Protein AF-A0A8S3EJG2-F1 (afdb_monomer_lite)

InterPro domains:
  IPR016039 Thiolase-like [G3DSA:3.40.47.10] (1-53)
  IPR016039 Thiolase-like [SSF53901] (5-52)
  IPR020616 Thiolase, N-terminal [PF00108] (4-52)

Organism: NCBI:txid392030

Radius of gyration: 17.7 Å; chains: 1; bounding box: 29×39×48 Å

Structure (mmCIF, N/CA/C/O backbone):
data_AF-A0A8S3EJG2-F1
#
_entry.id   AF-A0A8S3EJG2-F1
#
loop_
_atom_site.group_PDB
_atom_site.id
_atom_site.type_symbol
_atom_site.label_atom_id
_atom_site.label_alt_id
_atom_site.label_comp_id
_atom_site.label_asym_id
_atom_site.label_entity_id
_atom_site.label_seq_id
_atom_site.pdbx_PDB_ins_code
_atom_site.Cartn_x
_atom_site.Cartn_y
_atom_site.Cartn_z
_atom_site.occupancy
_atom_site.B_iso_or_equiv
_atom_site.auth_seq_id
_atom_site.auth_comp_id
_atom_site.auth_asym_id
_atom_site.auth_atom_id
_atom_site.pdbx_PDB_model_num
ATOM 1 N N . ALA A 1 1 ? 10.383 -16.696 -20.069 1.00 60.28 1 ALA 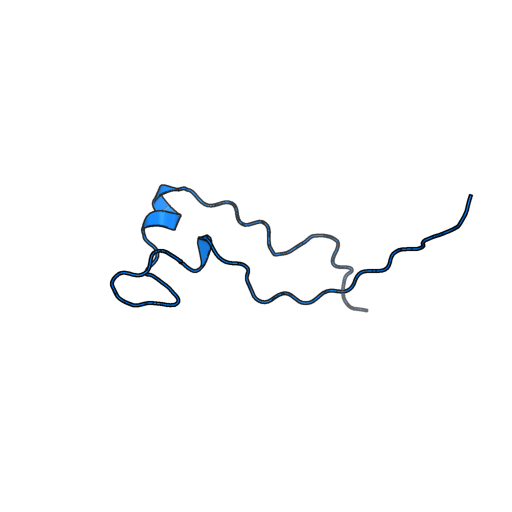A N 1
ATOM 2 C CA . ALA A 1 1 ? 10.401 -15.373 -19.411 1.00 60.28 1 ALA A CA 1
ATOM 3 C C . ALA A 1 1 ? 9.251 -15.341 -18.411 1.00 60.28 1 ALA A C 1
ATOM 5 O O . ALA A 1 1 ? 8.281 -16.042 -18.681 1.00 60.28 1 ALA A O 1
ATOM 6 N N . PRO A 1 2 ? 9.352 -14.635 -17.271 1.00 77.12 2 PRO A N 1
ATOM 7 C CA . PRO A 1 2 ? 8.189 -14.435 -16.409 1.00 77.12 2 PRO A CA 1
ATOM 8 C C . PRO A 1 2 ? 7.076 -13.726 -17.190 1.00 77.12 2 PRO A C 1
ATOM 10 O O . PRO A 1 2 ? 7.364 -12.952 -18.107 1.00 77.12 2 PRO A O 1
ATOM 13 N N . ASP A 1 3 ? 5.825 -14.015 -16.844 1.00 83.00 3 ASP A N 1
ATOM 14 C CA . ASP A 1 3 ? 4.671 -13.363 -17.457 1.00 83.00 3 ASP A CA 1
ATOM 15 C C . ASP A 1 3 ? 4.713 -11.851 -17.212 1.00 83.00 3 ASP A C 1
ATOM 17 O O . ASP A 1 3 ? 5.112 -11.381 -16.143 1.00 83.00 3 ASP A O 1
ATOM 21 N N . ALA A 1 4 ? 4.300 -11.076 -18.214 1.00 87.62 4 ALA A N 1
ATOM 22 C CA . ALA A 1 4 ? 4.241 -9.628 -18.094 1.00 87.62 4 ALA A CA 1
ATOM 23 C C . ALA A 1 4 ? 3.180 -9.223 -17.057 1.00 87.62 4 ALA A C 1
ATOM 25 O O . ALA A 1 4 ? 1.986 -9.482 -17.228 1.00 87.62 4 ALA A O 1
ATOM 26 N N . VAL A 1 5 ? 3.609 -8.544 -15.993 1.00 90.62 5 VAL A N 1
ATOM 27 C CA . VAL A 1 5 ? 2.706 -7.944 -15.006 1.00 90.62 5 VAL A CA 1
ATOM 28 C C . VAL A 1 5 ? 2.192 -6.620 -15.573 1.00 90.62 5 VAL A C 1
ATOM 30 O O . VAL A 1 5 ? 2.965 -5.696 -15.800 1.00 90.62 5 VAL A O 1
ATOM 33 N N . SER A 1 6 ? 0.887 -6.539 -15.838 1.00 92.75 6 SER A N 1
ATOM 34 C CA . SER A 1 6 ? 0.238 -5.381 -16.485 1.00 92.75 6 SER A CA 1
ATOM 35 C C . SER A 1 6 ?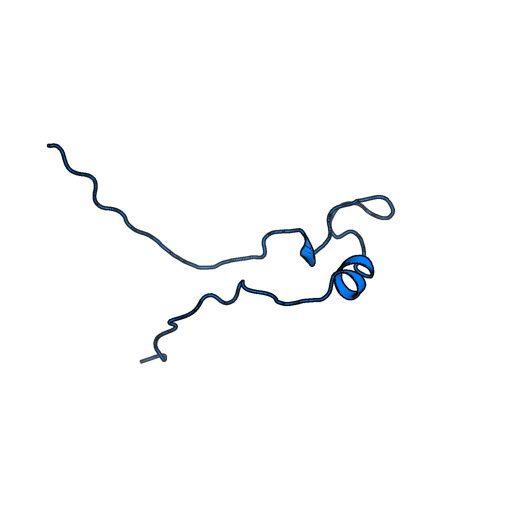 -0.653 -4.558 -15.552 1.00 92.75 6 SER A C 1
ATOM 37 O O . SER A 1 6 ? -1.288 -3.599 -15.989 1.00 92.75 6 SER A O 1
ATOM 39 N N . ARG A 1 7 ? -0.758 -4.954 -14.280 1.00 91.31 7 ARG A N 1
ATOM 40 C CA . ARG A 1 7 ? -1.641 -4.335 -13.288 1.00 91.31 7 ARG A CA 1
ATOM 41 C C . ARG A 1 7 ? -0.919 -4.168 -11.964 1.00 91.31 7 ARG A C 1
ATOM 43 O O . ARG A 1 7 ? -0.143 -5.038 -11.572 1.00 91.31 7 ARG A O 1
ATOM 50 N N . ASP A 1 8 ? -1.272 -3.110 -11.252 1.00 92.25 8 ASP A N 1
ATOM 51 C CA . ASP A 1 8 ? -0.816 -2.893 -9.886 1.00 92.25 8 ASP A CA 1
ATOM 52 C C . ASP A 1 8 ? -1.457 -3.889 -8.915 1.00 92.25 8 ASP A C 1
ATOM 54 O O . ASP A 1 8 ? -2.614 -4.292 -9.058 1.00 92.25 8 ASP A O 1
ATOM 58 N N . ASN A 1 9 ? -0.719 -4.234 -7.863 1.00 91.31 9 ASN A N 1
ATOM 59 C CA . ASN A 1 9 ? -1.184 -5.090 -6.768 1.00 91.31 9 ASN A CA 1
ATOM 60 C C . ASN A 1 9 ? -1.728 -4.294 -5.562 1.00 91.31 9 ASN A C 1
ATOM 62 O O . ASN A 1 9 ? -2.139 -4.887 -4.563 1.00 91.31 9 ASN A O 1
ATOM 66 N N . GLY A 1 10 ? -1.712 -2.958 -5.634 1.00 87.19 10 GLY A N 1
ATOM 67 C CA . GLY A 1 10 ? -2.085 -2.070 -4.531 1.00 87.19 10 GLY A CA 1
ATOM 68 C C . GLY A 1 10 ? -3.572 -1.742 -4.419 1.00 87.19 10 GLY A C 1
ATOM 69 O O . GLY A 1 10 ? -4.018 -1.308 -3.357 1.00 87.19 10 GLY A O 1
ATOM 70 N N . ILE A 1 11 ? -4.354 -1.961 -5.479 1.00 88.81 11 ILE A N 1
ATOM 71 C CA . ILE A 1 11 ? -5.792 -1.669 -5.483 1.00 88.81 11 ILE A CA 1
ATOM 72 C C . ILE A 1 11 ? -6.504 -2.693 -4.593 1.00 88.81 11 ILE A C 1
ATOM 74 O O . ILE A 1 11 ? -6.628 -3.866 -4.941 1.00 88.81 11 ILE A O 1
ATOM 78 N N . ARG A 1 12 ? -6.978 -2.243 -3.427 1.00 81.50 12 ARG A N 1
ATOM 79 C CA . ARG A 1 12 ? -7.686 -3.074 -2.446 1.00 81.50 12 ARG A CA 1
ATOM 80 C C . ARG A 1 12 ? -9.114 -2.581 -2.278 1.00 81.50 12 ARG A C 1
ATOM 82 O O . ARG A 1 12 ? -9.340 -1.504 -1.737 1.00 81.50 12 ARG A O 1
ATOM 89 N N . VAL A 1 13 ? -10.075 -3.387 -2.720 1.00 83.31 13 VAL A N 1
ATOM 90 C CA . VAL A 1 13 ? -11.502 -3.112 -2.529 1.00 83.31 13 VAL A CA 1
ATOM 91 C C . VAL A 1 13 ? -11.959 -3.821 -1.255 1.00 83.31 13 VAL A C 1
ATOM 93 O O . VAL A 1 13 ? -12.039 -5.046 -1.221 1.00 83.31 13 VAL A O 1
ATOM 96 N N . SER A 1 14 ? -12.232 -3.047 -0.208 1.00 89.69 14 SER A N 1
ATOM 97 C CA . SER A 1 14 ? -12.740 -3.525 1.082 1.00 89.69 14 SER A CA 1
ATOM 98 C C . SER A 1 14 ? -13.853 -2.605 1.571 1.00 89.69 14 SER A C 1
ATOM 100 O O . SER A 1 14 ? -13.908 -1.433 1.200 1.00 89.69 14 SER A O 1
ATOM 102 N N . THR A 1 15 ? -14.729 -3.120 2.432 1.00 94.50 15 THR A N 1
ATOM 103 C CA . THR A 1 15 ? -15.783 -2.309 3.063 1.00 94.50 15 THR A CA 1
ATOM 104 C C . THR A 1 15 ? -15.226 -1.463 4.211 1.00 94.50 15 THR A C 1
ATOM 106 O O . THR A 1 15 ? -14.228 -1.828 4.845 1.00 94.50 15 THR A O 1
ATOM 109 N N . ILE A 1 16 ? -15.879 -0.340 4.517 1.00 93.25 16 ILE A N 1
ATOM 110 C CA . ILE A 1 16 ? -15.490 0.537 5.635 1.00 93.25 16 ILE A CA 1
ATOM 111 C C . ILE A 1 16 ? -15.596 -0.226 6.963 1.00 93.25 16 ILE A C 1
ATOM 113 O O . ILE A 1 16 ? -14.717 -0.138 7.822 1.00 93.25 16 ILE A O 1
ATOM 117 N N . GLU A 1 17 ? -16.622 -1.063 7.098 1.00 94.69 17 GLU A N 1
ATOM 118 C CA . GLU A 1 17 ? -16.880 -1.894 8.269 1.00 94.69 17 GLU A CA 1
ATOM 119 C C . GLU A 1 17 ? -15.758 -2.910 8.514 1.00 94.69 17 GLU A C 1
ATOM 121 O O . GLU A 1 17 ? -15.449 -3.225 9.664 1.00 94.69 17 GLU A O 1
ATOM 126 N N . GLN A 1 18 ? -15.134 -3.433 7.454 1.00 94.19 18 GLN A N 1
ATOM 127 C CA . GLN A 1 18 ? -13.973 -4.320 7.572 1.00 94.19 18 GLN A CA 1
ATOM 128 C C . GLN A 1 18 ? -12.711 -3.555 7.974 1.00 94.19 18 GLN A C 1
ATOM 130 O O . GLN A 1 18 ? -11.956 -4.041 8.816 1.00 94.19 18 GLN A O 1
ATOM 135 N N . MET A 1 19 ? -12.488 -2.362 7.418 1.00 93.62 19 MET A N 1
ATOM 136 C CA . MET A 1 19 ? -11.309 -1.551 7.739 1.00 93.62 19 MET A CA 1
ATOM 137 C C . MET A 1 19 ? -11.316 -1.076 9.197 1.00 93.62 19 MET A C 1
ATOM 139 O O . MET A 1 19 ? -10.281 -1.134 9.860 1.00 93.62 19 MET A O 1
ATOM 143 N N . ASN A 1 20 ? -12.486 -0.720 9.737 1.00 93.56 20 ASN A N 1
ATOM 144 C CA . ASN A 1 20 ? -12.643 -0.273 11.127 1.00 93.56 20 ASN A CA 1
ATOM 145 C C . ASN A 1 20 ? -12.320 -1.350 12.179 1.00 93.56 20 ASN A C 1
ATOM 147 O O . ASN A 1 20 ? -12.110 -1.029 13.345 1.00 93.56 20 ASN A O 1
ATOM 151 N N . LYS A 1 21 ? -12.267 -2.632 11.793 1.00 95.12 21 LYS A N 1
ATOM 152 C CA . LYS A 1 21 ? -11.913 -3.740 12.700 1.00 95.12 21 LYS A CA 1
ATOM 153 C C . LYS A 1 21 ? -10.402 -3.902 12.887 1.00 95.12 21 LYS A C 1
ATOM 155 O O . LYS A 1 21 ? -9.974 -4.699 13.724 1.00 95.12 21 LYS A O 1
ATOM 160 N N . LEU A 1 22 ? -9.584 -3.206 12.096 1.00 94.12 22 LEU A N 1
ATOM 161 C CA . LEU A 1 22 ? -8.132 -3.343 12.139 1.00 94.12 22 LEU A CA 1
ATOM 162 C C . LEU A 1 22 ? -7.538 -2.637 13.358 1.00 94.12 22 LEU A C 1
ATOM 164 O O . LEU A 1 22 ? -7.908 -1.521 13.708 1.00 94.12 22 LEU A O 1
ATOM 168 N N . LYS A 1 23 ? -6.561 -3.293 13.987 1.00 95.81 23 LYS A N 1
ATOM 169 C CA . LYS A 1 23 ? -5.817 -2.715 15.108 1.00 95.81 23 LYS A CA 1
ATOM 170 C C . LYS A 1 23 ? -4.832 -1.649 14.606 1.00 95.81 23 LYS A C 1
ATOM 172 O O . LYS A 1 23 ? -4.307 -1.788 13.495 1.00 95.81 23 LYS A O 1
ATOM 177 N N . PRO A 1 24 ? -4.502 -0.648 15.437 1.00 97.00 24 PRO A N 1
ATOM 178 C CA . PRO A 1 24 ? -3.452 0.313 15.122 1.00 97.00 24 PRO A CA 1
ATOM 179 C C . PRO A 1 24 ? -2.114 -0.387 14.863 1.00 97.00 24 PRO A C 1
ATOM 181 O O . PRO A 1 24 ? -1.681 -1.244 15.643 1.00 97.00 24 PRO A O 1
ATOM 184 N N . ALA A 1 25 ? -1.472 -0.040 13.748 1.00 96.50 25 ALA A N 1
ATOM 185 C CA . ALA A 1 25 ? -0.269 -0.725 13.277 1.00 96.50 25 ALA A CA 1
ATOM 186 C C . ALA A 1 25 ? 1.008 -0.185 13.939 1.00 96.50 25 ALA A C 1
ATOM 188 O O . ALA A 1 25 ? 1.908 -0.962 14.249 1.00 96.50 25 ALA A O 1
ATOM 189 N N . PHE A 1 26 ? 1.059 1.124 14.199 1.00 96.25 26 PHE A N 1
ATOM 190 C CA . PHE A 1 26 ? 2.276 1.814 14.644 1.00 96.25 26 PHE A CA 1
ATOM 191 C C . PHE A 1 26 ? 2.273 2.153 16.139 1.00 96.25 26 PHE A C 1
ATOM 193 O O . PHE A 1 26 ? 3.241 1.868 16.835 1.00 96.25 26 PHE A O 1
ATOM 200 N N . ILE A 1 27 ? 1.177 2.727 16.649 1.00 95.88 27 ILE A N 1
ATOM 201 C CA . ILE A 1 27 ? 1.051 3.142 18.056 1.00 95.88 27 ILE A CA 1
ATOM 202 C C . ILE A 1 27 ? -0.075 2.347 18.709 1.00 95.88 27 ILE A C 1
ATOM 204 O O . ILE A 1 27 ? -1.223 2.428 18.277 1.00 95.88 27 ILE A O 1
ATOM 208 N N . LYS A 1 28 ? 0.235 1.593 19.768 1.00 93.00 28 LYS A N 1
ATOM 209 C CA . LYS A 1 28 ? -0.734 0.749 20.487 1.00 93.00 28 LYS A CA 1
ATOM 210 C C . LYS A 1 28 ? -0.951 1.266 21.919 1.00 93.00 28 LYS A C 1
ATOM 212 O O . LYS A 1 28 ? 0.033 1.648 22.546 1.00 93.00 28 LYS A O 1
ATOM 217 N N . PRO A 1 29 ? -2.187 1.239 22.464 1.00 87.25 29 PRO A N 1
ATOM 218 C CA . PRO A 1 29 ? -3.445 0.842 21.817 1.00 87.25 29 PRO A CA 1
ATOM 219 C C . PRO A 1 29 ? -4.211 2.003 21.153 1.00 87.25 29 PRO A C 1
ATOM 221 O O . PRO A 1 29 ? -5.154 1.740 20.418 1.00 87.25 29 PRO A O 1
ATOM 224 N N . HIS A 1 30 ? -3.828 3.261 21.394 1.00 92.44 30 HIS A N 1
ATOM 225 C CA . HIS A 1 30 ? -4.610 4.450 21.011 1.00 92.44 30 HIS A CA 1
ATOM 226 C C . HIS A 1 30 ? -4.193 5.102 19.680 1.00 92.44 30 HIS A C 1
ATOM 228 O O . HIS A 1 30 ? -4.555 6.245 19.415 1.00 92.44 30 HIS A O 1
ATOM 234 N N . GLY A 1 31 ? -3.406 4.420 18.845 1.00 94.19 31 GLY A N 1
ATOM 235 C CA . GLY A 1 31 ? -3.069 4.930 17.516 1.00 94.19 31 GLY A CA 1
ATOM 236 C C . GLY A 1 31 ? -4.276 4.939 16.577 1.00 94.19 31 GLY A C 1
ATOM 237 O O . GLY A 1 31 ? -5.205 4.154 16.731 1.00 94.19 31 GLY A O 1
ATOM 238 N N . THR A 1 32 ? -4.249 5.807 15.571 1.00 95.94 32 THR A N 1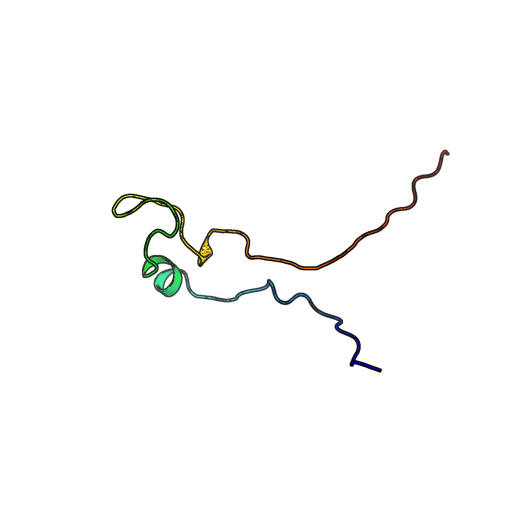
ATOM 239 C CA . THR A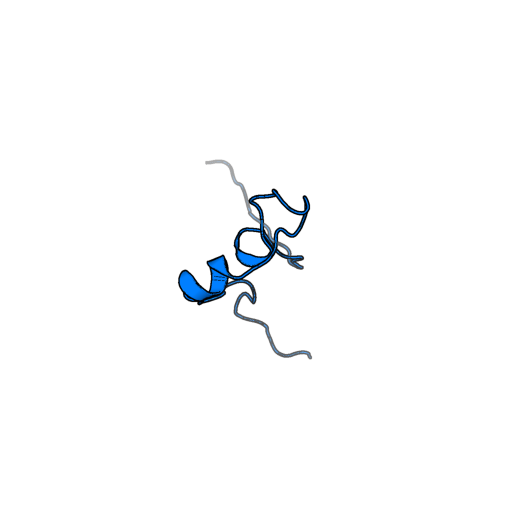 1 32 ? -5.320 5.931 14.564 1.00 95.94 32 THR A CA 1
ATOM 240 C C . THR A 1 32 ? -4.962 5.282 13.228 1.00 95.94 32 THR A C 1
ATOM 242 O O . THR A 1 32 ? -5.839 4.942 12.441 1.00 95.94 32 THR A O 1
ATOM 245 N N . VAL A 1 33 ? -3.668 5.089 12.966 1.00 96.56 33 VAL A N 1
ATOM 246 C CA . VAL A 1 33 ? -3.163 4.577 11.691 1.00 96.56 33 VAL A CA 1
ATOM 247 C C . VAL A 1 33 ? -3.153 3.046 11.692 1.00 96.56 33 VAL A C 1
ATOM 249 O O . VAL A 1 33 ? -2.570 2.412 12.580 1.00 96.56 33 VAL A O 1
ATOM 252 N N . THR A 1 34 ? -3.766 2.444 10.671 1.00 95.81 34 THR A N 1
ATOM 253 C CA . THR A 1 34 ? -3.875 0.987 10.489 1.00 95.81 34 THR A CA 1
ATOM 254 C C . THR A 1 34 ? -3.181 0.534 9.204 1.00 95.81 34 THR A C 1
ATOM 256 O O . THR A 1 34 ? -2.772 1.350 8.377 1.00 95.81 34 THR A O 1
ATOM 259 N N . ALA A 1 35 ? -3.078 -0.782 9.000 1.00 94.50 35 ALA A N 1
ATOM 260 C CA . ALA A 1 35 ? -2.557 -1.342 7.752 1.00 94.50 35 ALA A CA 1
ATOM 261 C C . ALA A 1 35 ? -3.418 -0.988 6.523 1.00 94.50 35 ALA A C 1
ATOM 263 O O . ALA A 1 35 ? -2.886 -0.923 5.423 1.00 94.50 35 ALA A O 1
ATOM 264 N N . ALA A 1 36 ? -4.725 -0.748 6.693 1.00 94.12 36 ALA A N 1
ATOM 265 C CA . ALA A 1 36 ? -5.598 -0.373 5.578 1.00 94.12 36 ALA A CA 1
ATOM 266 C C . ALA A 1 36 ? -5.465 1.101 5.177 1.00 94.12 36 ALA A C 1
ATOM 268 O O . ALA A 1 36 ? -5.653 1.427 4.012 1.00 94.12 36 ALA A O 1
ATOM 269 N N . SER A 1 37 ? -5.141 1.988 6.12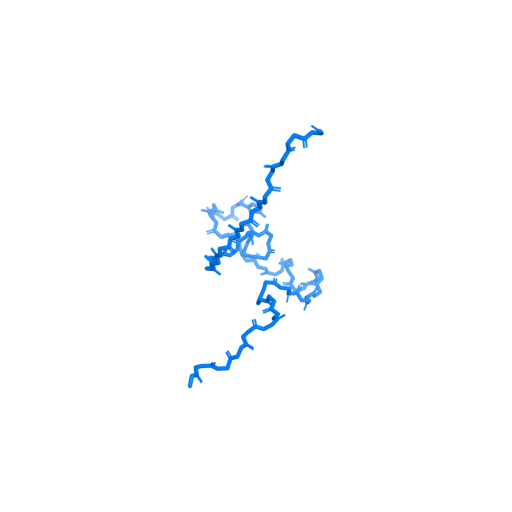2 1.00 93.69 37 SER A N 1
ATOM 270 C CA . SER A 1 37 ? -4.988 3.425 5.859 1.00 93.69 37 SER A CA 1
ATOM 271 C C . SER A 1 37 ? -3.568 3.822 5.447 1.00 93.69 37 SER A C 1
ATOM 273 O O . SER A 1 37 ? -3.291 5.008 5.302 1.00 93.69 37 SER A O 1
ATOM 275 N N . SER A 1 38 ? -2.650 2.860 5.346 1.00 94.44 38 SER A N 1
ATOM 276 C CA . SER A 1 38 ? -1.226 3.105 5.105 1.00 94.44 38 SER A CA 1
ATOM 277 C C . SER A 1 38 ? -0.796 2.551 3.757 1.00 94.44 38 SER A C 1
ATOM 279 O O . SER A 1 38 ? -1.325 1.540 3.294 1.00 94.44 38 SER A O 1
ATOM 281 N N . SER A 1 39 ? 0.224 3.167 3.163 1.00 94.31 39 SER A N 1
ATOM 282 C CA . SER A 1 39 ? 0.934 2.574 2.030 1.00 94.31 39 SER A CA 1
ATOM 283 C C . SER A 1 39 ? 1.608 1.261 2.444 1.00 94.31 39 SER A C 1
ATOM 285 O O . SER A 1 39 ? 2.076 1.122 3.577 1.00 94.31 39 SER A O 1
ATOM 287 N N . PHE A 1 40 ? 1.669 0.300 1.521 1.00 93.44 40 PHE A N 1
ATOM 288 C CA . PHE A 1 40 ? 2.357 -0.978 1.718 1.00 93.44 40 PHE A CA 1
ATOM 289 C C . PHE A 1 40 ? 3.739 -0.964 1.053 1.00 93.44 40 PHE A C 1
ATOM 291 O O . PHE A 1 40 ? 4.071 -0.052 0.295 1.00 93.44 40 PHE A O 1
ATOM 298 N N . LEU A 1 41 ? 4.555 -1.974 1.353 1.00 96.12 41 LEU A N 1
ATOM 299 C CA . LEU A 1 41 ? 5.856 -2.146 0.715 1.00 96.12 41 LEU A CA 1
ATOM 300 C C . LEU A 1 41 ? 5.666 -2.429 -0.783 1.00 96.12 41 LEU A C 1
ATOM 302 O O . LEU A 1 41 ? 5.034 -3.421 -1.143 1.00 96.12 41 LEU A O 1
ATOM 306 N N . THR A 1 42 ? 6.201 -1.556 -1.634 1.00 94.31 42 THR A N 1
ATOM 307 C CA . THR A 1 42 ? 6.065 -1.619 -3.096 1.00 94.31 42 THR A CA 1
ATOM 308 C C . THR A 1 42 ? 7.428 -1.795 -3.759 1.00 94.31 42 THR A C 1
ATOM 310 O O . THR A 1 42 ? 8.439 -1.336 -3.230 1.00 94.31 42 THR A O 1
ATOM 313 N N . ASP A 1 43 ? 7.440 -2.472 -4.908 1.00 95.31 43 ASP A N 1
ATOM 314 C CA . ASP A 1 43 ? 8.590 -2.590 -5.808 1.00 95.31 43 ASP A CA 1
ATOM 315 C C . ASP A 1 43 ? 8.155 -2.092 -7.192 1.00 95.31 43 ASP A C 1
ATOM 317 O O . ASP A 1 43 ? 7.066 -2.435 -7.661 1.00 95.31 43 ASP A O 1
ATOM 321 N N . GLY A 1 44 ? 8.960 -1.230 -7.810 1.00 92.75 44 GLY A N 1
ATOM 322 C CA . GLY A 1 44 ? 8.631 -0.585 -9.076 1.00 92.75 44 GLY A CA 1
ATOM 323 C C . GLY A 1 44 ? 9.616 0.513 -9.479 1.00 92.75 44 GLY A C 1
ATOM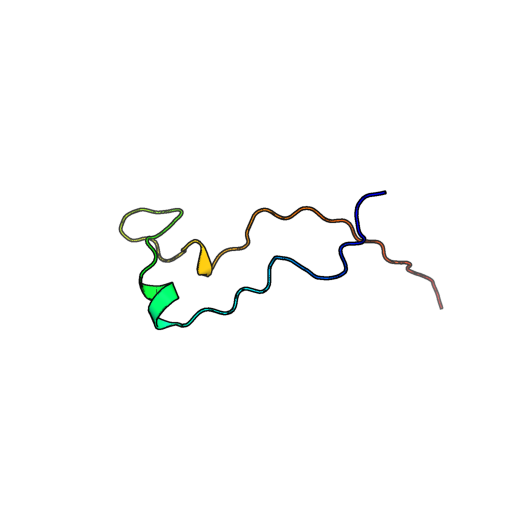 324 O O . GLY A 1 44 ? 10.366 1.044 -8.661 1.00 92.75 44 GLY A O 1
ATOM 325 N N . ALA A 1 45 ? 9.593 0.871 -10.764 1.00 94.75 45 ALA A N 1
ATOM 326 C CA . ALA A 1 45 ? 10.415 1.923 -11.356 1.00 94.75 45 ALA A CA 1
ATOM 327 C C . ALA A 1 45 ? 9.586 2.779 -12.326 1.00 94.75 45 ALA A C 1
ATOM 329 O O . ALA A 1 45 ? 8.607 2.309 -12.904 1.00 94.75 45 ALA A O 1
ATOM 330 N N . SER A 1 46 ? 9.986 4.037 -12.524 1.00 95.06 46 SER A N 1
ATOM 331 C CA . SER A 1 46 ? 9.377 4.945 -13.504 1.00 95.06 46 SER A CA 1
ATOM 332 C C . SER A 1 46 ? 10.443 5.808 -14.181 1.00 95.06 46 SER A C 1
ATOM 334 O O . SER A 1 46 ? 11.523 6.017 -13.628 1.00 95.06 46 SER A O 1
ATOM 336 N N . ALA A 1 47 ? 10.147 6.295 -15.386 1.00 96.62 47 ALA A N 1
ATOM 337 C CA . ALA A 1 47 ? 10.999 7.213 -16.136 1.00 96.62 47 ALA A CA 1
ATOM 338 C C . ALA A 1 47 ? 10.127 8.248 -16.858 1.00 96.62 47 ALA A C 1
ATOM 340 O O . ALA A 1 47 ? 9.028 7.929 -17.310 1.00 96.62 47 ALA A O 1
ATOM 341 N N . SER A 1 48 ? 10.621 9.480 -16.971 1.00 96.31 48 SER A N 1
ATOM 342 C CA . SER A 1 48 ? 9.956 10.562 -17.700 1.00 96.31 48 SER A CA 1
ATOM 343 C C . SER A 1 48 ? 10.974 11.326 -18.543 1.00 96.31 48 SER A C 1
ATOM 345 O O . SER A 1 48 ? 12.111 11.520 -18.110 1.00 96.31 48 SER A O 1
ATOM 347 N N . LEU A 1 49 ? 10.570 11.746 -19.744 1.00 95.56 49 LEU A N 1
ATOM 348 C CA . LEU A 1 49 ? 11.382 12.551 -20.654 1.00 95.56 49 LEU A CA 1
ATOM 349 C C . LEU A 1 49 ? 10.923 14.009 -20.581 1.00 95.56 49 LEU A C 1
ATOM 351 O O . LEU A 1 49 ? 9.765 14.311 -20.857 1.00 95.56 49 LEU A O 1
ATOM 355 N N . ILE A 1 50 ? 11.842 14.909 -20.240 1.00 95.12 50 ILE A N 1
ATOM 356 C CA . ILE A 1 50 ? 11.596 16.354 -20.192 1.00 95.12 50 ILE A CA 1
ATOM 357 C C . ILE A 1 50 ? 12.371 17.008 -21.340 1.00 95.12 50 ILE A C 1
ATOM 359 O O . ILE A 1 50 ? 13.560 16.740 -21.504 1.00 95.12 50 ILE A O 1
ATOM 363 N N . THR A 1 51 ? 11.704 17.859 -22.126 1.00 94.12 51 THR A N 1
ATOM 364 C CA . THR A 1 51 ? 12.291 18.589 -23.264 1.00 94.12 51 THR A CA 1
ATOM 365 C C . THR A 1 51 ? 11.980 20.081 -23.183 1.00 94.12 51 THR A C 1
ATOM 367 O O . THR A 1 51 ? 10.998 20.481 -22.555 1.00 94.12 51 THR A O 1
ATOM 370 N N . SER A 1 52 ? 12.825 20.902 -23.810 1.00 83.88 52 SER A N 1
ATOM 371 C CA . SER A 1 52 ? 12.516 22.309 -24.057 1.00 83.88 52 SER A CA 1
ATOM 372 C C . SER A 1 52 ? 11.430 22.441 -25.126 1.00 83.88 52 SER A C 1
ATOM 374 O O . SER A 1 52 ? 11.194 21.503 -25.897 1.00 83.88 52 SER A O 1
ATOM 376 N N . VAL A 1 53 ? 10.794 23.613 -25.161 1.00 69.00 53 VAL A N 1
ATOM 377 C CA . VAL A 1 53 ? 10.037 24.066 -26.336 1.00 69.00 53 VAL A CA 1
ATOM 378 C C . VAL A 1 53 ? 10.958 24.321 -27.523 1.00 69.00 53 VAL A C 1
ATOM 380 O O . VAL A 1 53 ? 12.167 24.567 -27.284 1.00 69.00 53 VAL A O 1
#

Sequence (53 aa):
APDAVSRDNGIRVSTIEQMNKLKPAFIKPHGTVTAASSSFLTDGASASLITSV

Foldseek 3Di:
DPDDDPDDPQDDDDDPVVVVPFAADPDPHPDDHGPVNDDDDDDDDDDDDDDDD

Secondary structure (DSSP, 8-state):
-PPP--S-S------HHHHTTPPPSSSTTT----SSSSPPP------------

pLDDT: mean 91.51, std 6.86, range [60.28, 97.0]